Protein AF-A0A9P3B3X8-F1 (afdb_monomer_lite)

Radius of gyration: 16.69 Å; chains: 1; bounding box: 50×38×41 Å

Foldseek 3Di:
DDDDPVVVVVVVVVVVVVPPQDPLVDDVPPPPAWDFAEAEFDQFPPDDPPVQGRHPPLCVCLLQLVQVQPPHPDRRNPPNDPLSSVSSVLNVQLNVCCVVPVASDDPPQPDGGDTDDPPQQWHWYQDSVDPRRTDIDRPPPCVVVVVCCVVPPPD

pLDDT: mean 80.04, std 21.63, range [30.73, 98.12]

Sequence (155 aa):
MAFSSSERRLLLETINDMLAEDFSSSPMPGVGLPVYSYLWNVIVNGLPAPIYGATHFQDVAFVFDNIEGIGYAANPFANEPQSHLELADLMRKMWVHFIHYTSPNLETATIAWPKYKPGLHNTLVFDTDYEYLGYIAKDKYRKEAISYLQDHVFV

Structure (mmCIF, N/CA/C/O backbone):
data_AF-A0A9P3B3X8-F1
#
_entry.id   AF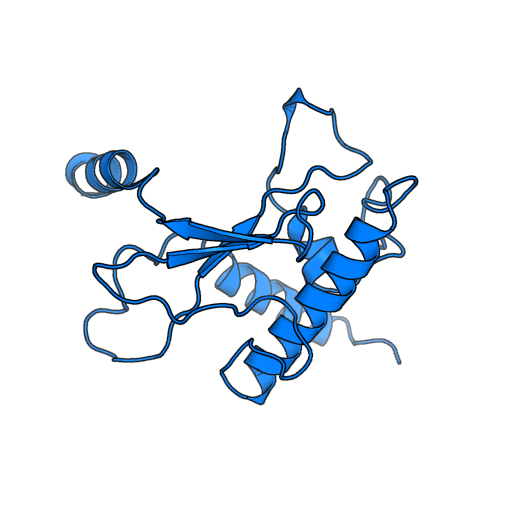-A0A9P3B3X8-F1
#
loop_
_atom_site.group_PDB
_atom_site.id
_atom_site.type_symbol
_atom_site.label_atom_id
_atom_site.label_alt_id
_atom_site.label_comp_id
_atom_site.label_asym_id
_atom_site.label_entity_id
_atom_site.label_seq_id
_atom_site.pdbx_PDB_ins_code
_atom_site.Cartn_x
_atom_site.Cartn_y
_atom_site.Cartn_z
_atom_site.occupancy
_atom_site.B_iso_or_equiv
_atom_site.auth_seq_id
_atom_site.auth_comp_id
_atom_site.auth_asym_id
_atom_site.auth_atom_id
_atom_site.pdbx_PDB_model_num
ATOM 1 N N . MET A 1 1 ? 19.135 -15.659 1.443 1.00 35.59 1 MET A N 1
ATOM 2 C CA . MET A 1 1 ? 18.597 -16.730 2.311 1.00 35.59 1 MET A CA 1
ATOM 3 C C . MET A 1 1 ? 17.243 -17.100 1.721 1.00 35.59 1 MET A C 1
ATOM 5 O O . MET A 1 1 ? 16.424 -16.205 1.587 1.00 35.59 1 MET A O 1
ATOM 9 N N . ALA A 1 2 ? 17.062 -18.317 1.204 1.00 35.41 2 ALA A N 1
ATOM 10 C CA . ALA A 1 2 ? 15.855 -18.685 0.458 1.00 35.41 2 ALA A CA 1
ATOM 11 C C . ALA A 1 2 ? 14.862 -19.397 1.382 1.00 35.41 2 ALA A C 1
ATOM 13 O O . ALA A 1 2 ? 15.221 -20.393 2.004 1.00 35.41 2 ALA A O 1
ATOM 14 N N . PHE A 1 3 ? 13.632 -18.888 1.460 1.00 35.47 3 PHE A N 1
ATOM 15 C CA . PHE A 1 3 ? 12.553 -19.514 2.223 1.00 35.47 3 PHE A CA 1
ATOM 16 C C . PHE A 1 3 ? 12.207 -20.901 1.658 1.00 35.47 3 PHE A C 1
ATOM 18 O O . PHE A 1 3 ? 12.319 -21.156 0.454 1.00 35.47 3 PHE A O 1
ATOM 25 N N . SER A 1 4 ? 11.787 -21.812 2.525 1.00 47.66 4 SER A N 1
ATOM 26 C CA . SER A 1 4 ? 11.339 -23.160 2.178 1.00 47.66 4 SER A CA 1
ATOM 27 C C . SER A 1 4 ? 9.981 -23.146 1.463 1.00 47.66 4 SER A C 1
ATOM 29 O O . SER A 1 4 ? 9.225 -22.173 1.496 1.00 47.66 4 SER A O 1
ATOM 31 N N . SER A 1 5 ? 9.637 -24.252 0.796 1.00 44.78 5 SER A N 1
ATOM 32 C CA . SER A 1 5 ? 8.349 -24.379 0.101 1.00 44.78 5 SER A CA 1
ATOM 33 C C . SER A 1 5 ? 7.145 -24.339 1.050 1.00 44.78 5 SER A C 1
ATOM 35 O O . SER A 1 5 ? 6.059 -23.955 0.623 1.00 44.78 5 SER A O 1
ATOM 37 N N . SER A 1 6 ? 7.331 -24.724 2.314 1.00 35.84 6 SER A N 1
ATOM 38 C CA . SER A 1 6 ? 6.316 -24.633 3.367 1.00 35.84 6 SER A CA 1
ATOM 39 C C . SER A 1 6 ? 6.143 -23.201 3.867 1.00 35.84 6 SER A C 1
ATOM 41 O O . SER A 1 6 ? 5.013 -22.766 4.040 1.00 35.84 6 SER A O 1
ATOM 43 N N . GLU A 1 7 ? 7.229 -22.436 4.015 1.00 37.66 7 GLU A N 1
ATOM 44 C CA . GLU A 1 7 ? 7.162 -21.021 4.419 1.00 37.66 7 GLU A CA 1
ATOM 45 C C . GLU A 1 7 ? 6.506 -20.156 3.339 1.00 37.66 7 GLU A C 1
ATOM 47 O O . GLU A 1 7 ? 5.690 -19.296 3.653 1.00 37.66 7 GLU A O 1
ATOM 52 N N . ARG A 1 8 ? 6.770 -20.441 2.055 1.00 46.69 8 ARG A N 1
ATOM 53 C CA . ARG A 1 8 ? 6.058 -19.794 0.939 1.00 46.69 8 ARG A CA 1
ATOM 54 C C . ARG A 1 8 ? 4.560 -20.101 0.938 1.00 46.69 8 ARG A C 1
ATOM 56 O O . ARG A 1 8 ? 3.770 -19.218 0.636 1.00 46.69 8 ARG A O 1
ATOM 63 N N . ARG A 1 9 ? 4.167 -21.335 1.272 1.00 34.97 9 ARG A N 1
ATOM 64 C CA . ARG A 1 9 ? 2.752 -21.730 1.348 1.00 34.97 9 ARG A CA 1
ATOM 65 C C . ARG A 1 9 ? 2.043 -21.051 2.521 1.00 34.97 9 ARG A C 1
ATOM 67 O O . ARG A 1 9 ? 0.955 -20.536 2.326 1.00 34.97 9 ARG A O 1
ATOM 74 N N . LEU A 1 10 ? 2.686 -20.990 3.688 1.00 37.41 10 LEU A N 1
ATOM 75 C CA . LEU A 1 10 ? 2.136 -20.317 4.866 1.00 37.41 10 LEU A CA 1
ATOM 76 C C . LEU A 1 10 ? 1.988 -18.807 4.643 1.00 37.41 10 LEU A C 1
ATOM 78 O O . LEU A 1 10 ? 0.983 -18.227 5.041 1.00 37.41 10 LEU A O 1
ATOM 82 N N . LEU A 1 11 ? 2.960 -18.182 3.965 1.00 40.22 11 LEU A N 1
ATOM 83 C CA . LEU A 1 11 ? 2.853 -16.792 3.521 1.00 40.22 11 LEU A CA 1
ATOM 84 C C . LEU A 1 11 ? 1.661 -16.615 2.576 1.00 40.22 11 LEU A C 1
ATOM 86 O O . LEU A 1 11 ? 0.834 -15.757 2.833 1.00 40.22 11 LEU A O 1
ATOM 90 N N . LEU A 1 12 ? 1.515 -17.456 1.547 1.00 36.97 12 LEU A N 1
ATOM 91 C CA . LEU A 1 12 ? 0.391 -17.399 0.599 1.00 36.97 12 LEU A CA 1
ATOM 92 C C . LEU A 1 12 ? -0.983 -17.615 1.249 1.00 36.97 12 LEU A C 1
ATOM 94 O O . LEU A 1 12 ? -1.930 -16.919 0.899 1.00 36.97 12 LEU A O 1
ATOM 98 N N . GLU A 1 13 ? -1.099 -18.534 2.204 1.00 33.28 13 GLU A N 1
ATOM 99 C CA . GLU A 1 13 ? -2.343 -18.770 2.950 1.00 33.28 13 GLU A CA 1
ATOM 100 C C . GLU A 1 13 ? -2.670 -17.587 3.877 1.00 33.28 13 GLU A C 1
ATOM 102 O O . GLU A 1 13 ? -3.791 -17.091 3.859 1.00 33.28 13 GLU A O 1
ATOM 107 N N . THR A 1 14 ? -1.672 -17.044 4.584 1.00 31.78 14 THR A N 1
ATOM 108 C CA . THR A 1 14 ? -1.842 -15.846 5.431 1.00 31.78 14 THR A CA 1
ATOM 109 C C . THR A 1 14 ? -2.197 -14.605 4.601 1.00 31.78 14 THR A C 1
ATOM 111 O O . THR A 1 14 ? -2.981 -13.768 5.037 1.00 31.78 14 THR A O 1
ATOM 114 N N . ILE A 1 15 ? -1.647 -14.488 3.387 1.00 40.06 15 ILE A N 1
ATOM 115 C CA . 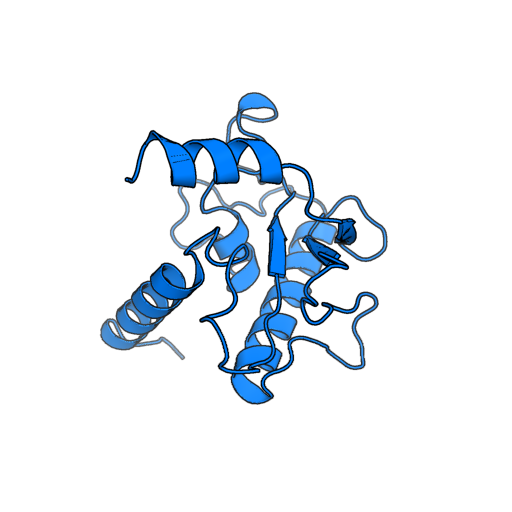ILE A 1 15 ? -1.978 -13.423 2.432 1.00 40.06 15 ILE A CA 1
ATOM 116 C C . ILE A 1 15 ? -3.419 -13.578 1.943 1.00 40.06 15 ILE A C 1
ATOM 118 O O . ILE A 1 15 ? -4.159 -12.605 1.973 1.00 40.06 15 ILE A O 1
ATOM 122 N N . ASN A 1 16 ? -3.852 -14.779 1.550 1.00 30.73 16 ASN A N 1
ATOM 123 C CA . ASN A 1 16 ? -5.231 -15.007 1.104 1.00 30.73 16 ASN A CA 1
ATOM 124 C C . ASN A 1 16 ? -6.263 -14.718 2.207 1.00 30.73 16 ASN A C 1
ATOM 126 O O . ASN A 1 16 ? -7.326 -14.183 1.906 1.00 30.73 16 ASN A O 1
ATOM 130 N N . ASP A 1 17 ? -5.930 -14.995 3.470 1.00 32.97 17 ASP A N 1
ATOM 131 C CA . ASP A 1 17 ? -6.779 -14.644 4.615 1.00 32.97 17 ASP A CA 1
ATOM 132 C C . ASP A 1 17 ? -6.769 -13.131 4.923 1.00 32.97 17 ASP A C 1
ATOM 134 O O . ASP A 1 17 ? -7.770 -12.589 5.396 1.00 32.97 17 ASP A O 1
ATOM 138 N N . MET A 1 18 ? -5.677 -12.415 4.619 1.00 35.47 18 MET A N 1
ATOM 139 C CA . MET A 1 18 ? -5.618 -10.945 4.697 1.00 35.47 18 MET A CA 1
ATOM 140 C C . MET A 1 18 ? -6.336 -10.241 3.536 1.00 35.47 18 MET A C 1
ATOM 142 O O . MET A 1 18 ? -6.790 -9.112 3.707 1.00 35.47 18 MET A O 1
ATOM 146 N N . LEU A 1 19 ? -6.446 -10.891 2.374 1.00 40.44 19 LEU A N 1
ATOM 147 C CA . LEU A 1 19 ? -7.068 -10.371 1.150 1.00 40.44 19 LEU A CA 1
ATOM 148 C C . LEU A 1 19 ? -8.593 -10.577 1.099 1.00 40.44 19 LEU A C 1
ATOM 150 O O . LEU A 1 19 ? -9.208 -10.411 0.047 1.00 40.44 19 LEU A O 1
ATOM 154 N N . ALA A 1 20 ? -9.241 -10.920 2.215 1.00 35.12 20 ALA A N 1
ATOM 155 C CA . ALA A 1 20 ? -10.693 -10.831 2.308 1.00 35.12 20 ALA A CA 1
ATOM 156 C C . ALA A 1 20 ? -11.120 -9.347 2.291 1.00 35.12 20 ALA A C 1
ATOM 158 O O . ALA A 1 20 ? -11.241 -8.697 3.329 1.00 35.12 20 ALA A O 1
ATOM 159 N N . GLU A 1 21 ? -11.323 -8.826 1.078 1.00 49.59 21 GLU A N 1
ATOM 160 C CA . GLU A 1 21 ? -11.458 -7.404 0.725 1.00 49.59 21 GLU A CA 1
ATOM 161 C C . GLU A 1 21 ? -12.645 -6.651 1.363 1.00 49.59 21 GLU A C 1
ATOM 163 O O . GLU A 1 21 ? -12.701 -5.430 1.236 1.00 49.59 21 GLU A O 1
ATOM 168 N N . ASP A 1 22 ? -13.578 -7.291 2.086 1.00 46.41 22 ASP A N 1
ATOM 169 C CA . ASP A 1 22 ? -14.653 -6.525 2.741 1.00 46.41 22 ASP A CA 1
ATOM 170 C C . ASP A 1 22 ? -15.310 -7.168 3.975 1.00 46.41 22 ASP A C 1
ATOM 172 O O . ASP A 1 22 ? -16.530 -7.297 4.077 1.00 46.41 22 ASP A O 1
ATOM 176 N N . PHE A 1 23 ? -14.516 -7.485 5.000 1.00 43.12 23 PHE A N 1
ATOM 177 C CA . PHE A 1 23 ? -15.059 -7.578 6.368 1.00 43.12 23 PHE A CA 1
ATOM 178 C C . PHE A 1 23 ? -15.172 -6.200 7.054 1.00 43.12 23 PHE A C 1
ATOM 180 O O . PHE A 1 23 ? -15.457 -6.113 8.245 1.00 43.12 23 PHE A O 1
ATOM 187 N N . SER A 1 24 ? -14.975 -5.090 6.331 1.00 42.09 24 SER A N 1
ATOM 188 C CA . SER A 1 24 ? -14.895 -3.743 6.921 1.00 42.09 24 SER A CA 1
ATOM 189 C C . SER A 1 24 ? -16.238 -3.181 7.418 1.00 42.09 24 SER A C 1
ATOM 191 O O . SER A 1 24 ? -16.264 -2.253 8.240 1.00 42.09 24 SER A O 1
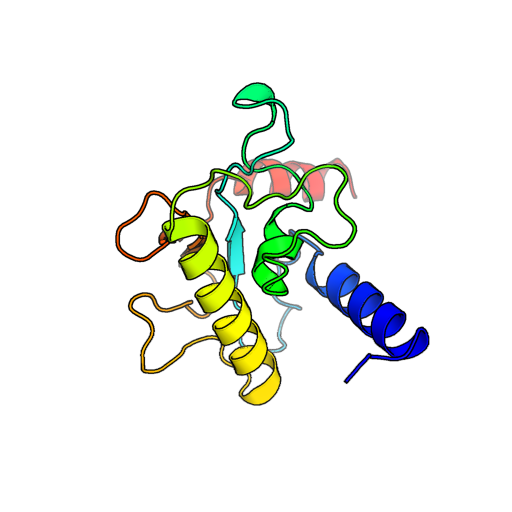ATOM 193 N N . SER A 1 25 ? -17.364 -3.743 6.959 1.00 42.12 25 SER A N 1
ATOM 194 C CA . SER A 1 25 ? -18.702 -3.270 7.339 1.00 42.12 25 SER A CA 1
ATOM 195 C C . SER A 1 25 ? -19.210 -3.853 8.657 1.00 42.12 25 SER A C 1
ATOM 197 O O . SER A 1 25 ? -20.191 -3.352 9.204 1.00 42.12 25 SER A O 1
ATOM 199 N N . SER A 1 26 ? -18.528 -4.855 9.210 1.00 41.00 26 SER A N 1
ATOM 200 C CA . SER A 1 26 ? -18.725 -5.260 10.591 1.00 41.00 26 SER A CA 1
ATOM 201 C C . SER A 1 26 ? -17.346 -5.410 11.221 1.00 41.00 26 SER A C 1
ATOM 203 O O . SER A 1 26 ? -16.631 -6.333 10.838 1.00 41.00 26 SER A O 1
ATOM 205 N N . PRO A 1 27 ? -16.949 -4.609 12.238 1.00 42.38 27 PRO A N 1
ATOM 206 C CA . PRO A 1 27 ? -15.953 -5.149 13.162 1.00 42.38 27 PRO A CA 1
ATOM 207 C C . PRO A 1 27 ? -16.455 -6.544 13.541 1.00 42.38 27 PRO A C 1
ATOM 209 O O . PRO A 1 27 ? -17.674 -6.712 13.640 1.00 42.38 27 PRO A O 1
ATOM 212 N N . MET A 1 28 ? -15.583 -7.535 13.737 1.00 42.34 28 MET A N 1
ATOM 213 C CA . MET A 1 28 ? -15.978 -8.716 14.515 1.00 42.34 28 MET A CA 1
ATOM 214 C C . MET A 1 28 ? -16.774 -8.176 15.713 1.00 42.34 28 MET A C 1
ATOM 216 O O . MET A 1 28 ? -16.173 -7.430 16.502 1.00 42.34 28 MET A O 1
ATOM 220 N N . PRO A 1 29 ? -18.115 -8.344 15.758 1.00 35.59 29 PRO A N 1
ATOM 221 C CA . PRO A 1 29 ? -18.942 -7.426 16.522 1.00 35.59 29 PRO A CA 1
ATOM 222 C C . PRO A 1 29 ? -18.534 -7.537 17.986 1.00 35.59 29 PRO A C 1
ATOM 224 O O . PRO A 1 29 ? -18.711 -8.581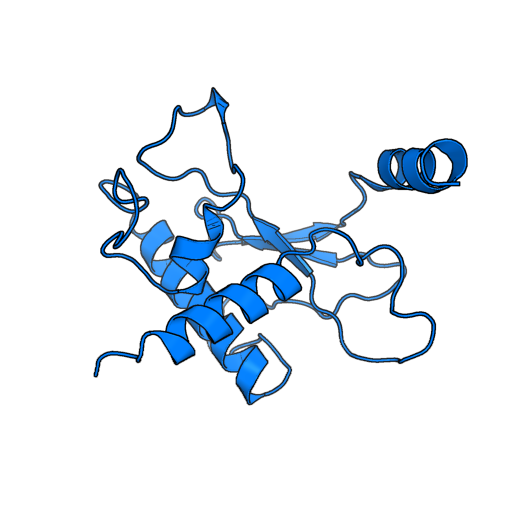 18.603 1.00 35.59 29 PRO A O 1
ATOM 227 N N . GLY A 1 30 ? -17.920 -6.481 18.526 1.00 47.03 30 GLY A N 1
ATOM 228 C CA . GLY A 1 30 ? -17.603 -6.389 19.951 1.00 47.03 30 GLY A CA 1
ATOM 229 C C . GLY A 1 30 ? -16.184 -6.742 20.418 1.00 47.03 30 GLY A C 1
ATOM 230 O O . GLY A 1 30 ? -15.984 -6.738 21.627 1.00 47.03 30 GLY A O 1
ATOM 231 N N . VAL A 1 31 ? -15.186 -6.990 19.554 1.00 57.41 31 VAL A N 1
ATOM 232 C CA . VAL A 1 31 ? -13.838 -7.393 20.049 1.00 57.41 31 VAL A CA 1
ATOM 233 C C . VAL A 1 31 ? -12.882 -6.210 20.322 1.00 57.41 31 VAL A C 1
ATOM 235 O O . VAL A 1 31 ? -11.866 -6.374 20.988 1.00 57.41 31 VAL A O 1
ATOM 238 N N . GLY A 1 32 ? -13.193 -4.985 19.875 1.00 66.19 32 GLY A N 1
ATOM 239 C CA . GLY A 1 32 ? -12.411 -3.780 20.223 1.00 66.19 32 GLY A CA 1
ATOM 240 C C . GLY A 1 32 ? -10.961 -3.752 19.705 1.00 66.19 32 GLY A C 1
ATOM 241 O O . GLY A 1 32 ? -10.167 -2.923 20.152 1.00 66.19 32 GLY A O 1
ATOM 242 N N . LEU A 1 33 ? -10.608 -4.641 18.771 1.00 79.06 33 LEU A N 1
ATOM 243 C CA . LEU A 1 33 ? -9.273 -4.711 18.180 1.00 79.06 33 LEU A CA 1
ATOM 244 C C . LEU A 1 33 ? -9.040 -3.567 17.181 1.00 79.06 33 LEU A C 1
ATOM 246 O O . LEU A 1 33 ? -9.970 -3.167 16.475 1.00 79.06 33 LEU A O 1
ATOM 250 N N . PRO A 1 34 ? -7.809 -3.030 17.100 1.00 83.31 34 PRO A N 1
ATOM 251 C CA . PRO A 1 34 ? -7.468 -2.038 16.092 1.00 83.31 34 PRO A CA 1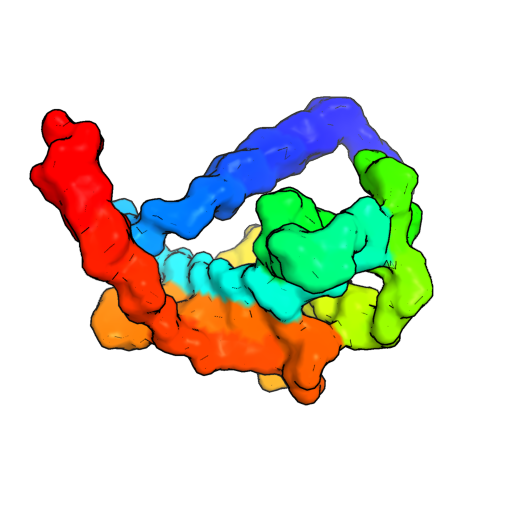
ATOM 252 C C . PRO A 1 34 ? -7.512 -2.669 14.696 1.00 83.31 34 PRO A C 1
ATOM 254 O O . PRO A 1 34 ? -6.844 -3.665 14.438 1.00 83.31 34 PRO A O 1
ATOM 257 N N . VAL A 1 35 ? -8.277 -2.056 13.796 1.00 85.94 35 VAL A N 1
ATOM 258 C CA . VAL A 1 35 ? -8.363 -2.433 12.380 1.00 85.94 35 VAL A CA 1
ATOM 259 C C . VAL A 1 35 ? -7.737 -1.323 11.545 1.00 85.94 35 VAL A C 1
ATOM 261 O O . VAL A 1 35 ? -7.880 -0.147 11.880 1.00 85.94 35 VAL A O 1
ATOM 264 N N . TYR A 1 36 ? -7.062 -1.688 10.463 1.00 90.12 36 TYR A N 1
ATOM 265 C CA . TYR A 1 36 ? -6.490 -0.778 9.477 1.00 90.12 36 TYR A CA 1
ATOM 266 C C . TYR A 1 36 ? -7.021 -1.190 8.103 1.00 90.12 36 TYR A C 1
ATOM 268 O O . TYR A 1 36 ? -7.078 -2.379 7.809 1.00 90.12 36 TYR A O 1
ATOM 276 N N . SER A 1 37 ? -7.456 -0.224 7.295 1.00 88.81 37 SER A N 1
ATOM 277 C CA . SER A 1 37 ? -8.007 -0.464 5.952 1.00 88.81 37 SER A CA 1
ATOM 278 C C . SER A 1 37 ? -7.210 0.328 4.927 1.00 88.81 37 SER A C 1
ATOM 280 O O . SER A 1 37 ? -6.807 1.460 5.229 1.00 88.81 37 SER A O 1
ATOM 282 N N . TYR A 1 38 ? -6.965 -0.265 3.760 1.00 93.00 38 TYR A N 1
ATOM 283 C CA . TYR A 1 38 ? -6.367 0.424 2.626 1.00 93.00 38 TYR A CA 1
ATOM 284 C C . TYR A 1 38 ? -7.150 0.172 1.339 1.00 93.00 38 TYR A C 1
ATOM 286 O O . TYR A 1 38 ? -7.909 -0.788 1.237 1.00 93.00 38 TYR A O 1
ATOM 294 N N . LEU A 1 39 ? -6.946 1.048 0.359 1.00 92.44 39 LEU A N 1
ATOM 295 C CA . LEU A 1 39 ? -7.336 0.848 -1.028 1.00 92.44 39 LEU A CA 1
ATOM 296 C C . LEU A 1 39 ? -6.105 0.937 -1.916 1.00 92.44 39 LEU A C 1
ATOM 298 O O . LEU A 1 39 ? -5.204 1.742 -1.681 1.00 92.44 39 LEU A O 1
ATOM 302 N N . TRP A 1 40 ? -6.098 0.110 -2.948 1.00 94.12 40 TRP A N 1
ATOM 303 C CA . TRP A 1 40 ? -5.078 0.096 -3.979 1.00 94.12 40 TRP A CA 1
ATOM 304 C C . TRP A 1 40 ? -5.558 0.894 -5.190 1.00 94.12 40 TRP A C 1
ATOM 306 O O . TRP A 1 40 ? -6.617 0.594 -5.740 1.00 94.12 40 TRP A O 1
ATOM 316 N N . ASN A 1 41 ? -4.795 1.907 -5.603 1.00 95.12 41 ASN A N 1
ATOM 317 C CA . ASN A 1 41 ? -5.094 2.711 -6.785 1.00 95.12 41 ASN A CA 1
ATOM 318 C C . ASN A 1 41 ? -3.841 2.935 -7.637 1.00 95.12 41 ASN A C 1
ATOM 320 O O . ASN A 1 41 ? -3.402 4.062 -7.835 1.00 95.12 41 ASN A O 1
ATOM 324 N N . VAL A 1 42 ? -3.241 1.852 -8.127 1.00 96.00 42 VAL A N 1
ATOM 325 C CA . VAL A 1 42 ? -2.050 1.929 -8.980 1.00 96.00 42 VAL A CA 1
ATOM 326 C C . VAL A 1 42 ? -2.217 1.004 -10.175 1.00 96.00 42 VAL A C 1
ATOM 328 O O . VAL A 1 42 ? -2.628 -0.153 -10.047 1.00 96.00 42 VAL A O 1
ATOM 331 N N . ILE A 1 43 ? -1.888 1.535 -11.350 1.00 95.44 43 ILE A N 1
ATOM 332 C CA . ILE A 1 43 ? -1.785 0.776 -12.594 1.00 95.44 43 ILE A CA 1
ATOM 333 C C . ILE A 1 43 ? -0.325 0.354 -12.754 1.00 95.44 43 ILE A C 1
ATOM 335 O O . ILE A 1 43 ? 0.587 1.152 -12.540 1.00 95.44 43 ILE A O 1
ATOM 339 N N . VAL A 1 44 ? -0.119 -0.911 -13.108 1.00 95.25 44 VAL A N 1
ATOM 340 C CA . VAL A 1 44 ? 1.208 -1.520 -13.240 1.00 95.25 44 VAL A CA 1
ATOM 341 C C . VAL A 1 44 ? 1.477 -1.935 -14.681 1.00 95.25 44 VAL A C 1
ATOM 343 O O . VAL A 1 44 ? 0.548 -2.199 -15.455 1.00 95.25 44 VAL A O 1
ATOM 346 N N . ASN A 1 45 ? 2.754 -2.071 -15.021 1.00 95.94 45 ASN A N 1
ATOM 347 C CA . ASN A 1 45 ? 3.177 -2.579 -16.313 1.00 95.94 45 ASN A CA 1
ATOM 348 C C . ASN A 1 45 ? 2.724 -4.037 -16.528 1.00 95.94 45 ASN A C 1
ATOM 350 O O . ASN A 1 45 ? 2.548 -4.819 -15.594 1.00 95.94 45 ASN A O 1
ATOM 354 N N . GLY A 1 46 ? 2.586 -4.433 -17.796 1.00 92.62 46 GLY A N 1
ATOM 355 C CA . GLY A 1 46 ? 2.308 -5.821 -18.173 1.00 92.62 46 GLY A CA 1
ATOM 356 C C . GLY A 1 46 ? 0.828 -6.181 -18.289 1.00 92.62 46 GLY A C 1
ATOM 357 O O . GLY A 1 46 ? 0.511 -7.324 -18.618 1.00 92.62 46 GLY A O 1
ATOM 358 N N . LEU A 1 47 ? -0.074 -5.217 -18.081 1.00 91.06 47 LEU A N 1
ATOM 359 C CA . LEU A 1 47 ? -1.518 -5.381 -18.238 1.00 91.06 47 LEU A CA 1
ATOM 360 C C . LEU A 1 47 ? -2.105 -4.351 -19.219 1.00 91.06 47 LEU A C 1
ATOM 362 O O . LEU A 1 47 ? -1.553 -3.261 -19.371 1.00 91.06 47 LEU A O 1
ATOM 366 N N . PRO A 1 48 ? -3.234 -4.659 -19.889 1.00 88.38 48 PRO A N 1
ATOM 367 C CA . PRO A 1 48 ? -3.953 -3.695 -20.719 1.00 88.38 48 PRO A CA 1
ATOM 368 C C . PRO A 1 48 ? -4.400 -2.442 -19.942 1.00 88.38 48 PRO A C 1
ATOM 370 O O . PRO A 1 48 ? -5.447 -2.423 -19.291 1.00 88.38 48 PRO A O 1
ATOM 373 N N . ALA A 1 49 ? -3.626 -1.365 -20.058 1.00 80.06 49 ALA A N 1
ATOM 374 C CA . ALA A 1 49 ? -3.977 -0.039 -19.560 1.00 80.06 49 ALA A CA 1
ATOM 375 C C . ALA A 1 49 ? -4.658 0.806 -20.662 1.00 80.06 49 ALA A C 1
ATOM 377 O O . ALA A 1 49 ? -4.293 0.689 -21.834 1.00 80.06 49 ALA A O 1
ATOM 378 N N . PRO A 1 50 ? -5.648 1.661 -20.331 1.00 80.25 50 PRO A N 1
ATOM 379 C CA . PRO A 1 50 ? -6.244 1.875 -19.007 1.00 80.25 50 PRO A CA 1
ATOM 380 C C . PRO A 1 50 ? -7.411 0.917 -18.689 1.00 80.25 50 PRO A C 1
ATOM 382 O O . PRO A 1 50 ? -8.078 1.094 -17.677 1.00 80.25 50 PRO A O 1
ATOM 385 N N . ILE A 1 51 ? -7.689 -0.075 -19.546 1.00 88.88 51 ILE A N 1
ATOM 386 C CA . ILE A 1 51 ? -8.921 -0.886 -19.499 1.00 88.88 51 ILE A CA 1
ATOM 387 C C . ILE A 1 51 ? -9.094 -1.613 -18.159 1.00 88.88 51 ILE A C 1
ATOM 389 O O . ILE A 1 51 ? -10.213 -1.695 -17.660 1.00 88.88 51 ILE A O 1
ATOM 393 N N . TYR A 1 52 ? -8.015 -2.142 -17.580 1.00 88.12 52 TYR A N 1
ATOM 394 C CA . TYR A 1 52 ? -8.092 -2.908 -16.331 1.00 88.12 52 TYR A CA 1
ATOM 395 C C . TYR A 1 52 ? -7.947 -2.068 -15.060 1.00 88.12 52 TYR A C 1
ATOM 397 O O . TYR A 1 52 ? -8.354 -2.528 -13.997 1.00 88.12 52 TYR A O 1
ATOM 405 N N . GLY A 1 53 ? -7.411 -0.848 -15.153 1.00 91.94 53 GLY A N 1
ATOM 406 C CA . GLY A 1 53 ? -7.142 -0.014 -13.980 1.00 91.94 53 GLY A CA 1
ATOM 407 C C . GLY A 1 53 ? -6.302 -0.729 -12.909 1.00 91.94 53 GLY A C 1
ATOM 408 O O . GLY A 1 53 ? -5.464 -1.581 -13.220 1.00 91.94 53 GLY A O 1
ATOM 409 N N . ALA A 1 54 ? -6.543 -0.379 -11.643 1.00 92.75 54 ALA A N 1
ATOM 410 C CA . ALA A 1 54 ? -5.967 -1.035 -10.470 1.00 92.75 54 ALA A CA 1
ATOM 411 C C . ALA A 1 54 ? -6.652 -2.393 -10.230 1.00 92.75 54 ALA A C 1
ATOM 413 O O . ALA A 1 54 ? -7.572 -2.521 -9.424 1.00 92.75 54 ALA A O 1
ATOM 414 N N . THR A 1 55 ? -6.253 -3.398 -11.007 1.00 90.44 55 THR A N 1
ATOM 415 C CA . THR A 1 55 ? -6.910 -4.710 -10.998 1.00 90.44 55 THR A CA 1
ATOM 416 C C . THR A 1 55 ? -6.425 -5.612 -9.861 1.00 90.44 55 THR A C 1
ATOM 418 O O . THR A 1 55 ? -5.385 -5.383 -9.241 1.00 90.44 55 THR A O 1
ATOM 421 N N . HIS A 1 56 ? -7.184 -6.680 -9.626 1.00 91.31 56 HIS A N 1
ATOM 422 C CA . HIS A 1 56 ? -6.923 -7.695 -8.615 1.00 91.31 56 HIS A CA 1
ATOM 423 C C . HIS A 1 56 ? -5.483 -8.243 -8.682 1.00 91.31 56 HIS A C 1
ATOM 425 O O . HIS A 1 56 ? -4.909 -8.396 -9.769 1.00 91.31 56 HIS A O 1
ATOM 431 N N . PHE A 1 57 ? -4.935 -8.572 -7.505 1.00 91.88 57 PHE A N 1
ATOM 432 C CA . PHE A 1 57 ? -3.619 -9.184 -7.266 1.00 91.88 57 PHE A CA 1
ATOM 433 C C . PHE A 1 57 ? -2.388 -8.281 -7.478 1.00 91.88 57 PHE A C 1
ATOM 435 O O . PHE A 1 57 ? -1.290 -8.644 -7.059 1.00 91.88 57 PHE A O 1
ATOM 442 N N . GLN A 1 58 ? -2.520 -7.111 -8.108 1.00 94.81 58 GLN A N 1
ATOM 443 C CA . GLN A 1 58 ? -1.335 -6.326 -8.487 1.00 94.81 58 GLN A CA 1
ATOM 444 C C . GLN A 1 58 ? -0.619 -5.663 -7.302 1.00 94.81 58 GLN A C 1
ATOM 446 O O . GLN A 1 58 ? 0.589 -5.436 -7.368 1.00 94.81 58 GLN A O 1
ATOM 451 N N . ASP A 1 59 ? -1.323 -5.408 -6.200 1.00 95.88 59 ASP A N 1
ATOM 452 C CA . ASP A 1 59 ? -0.759 -4.846 -4.970 1.00 95.88 59 ASP A CA 1
ATOM 453 C C . ASP A 1 59 ? 0.217 -5.807 -4.270 1.00 95.88 59 ASP A C 1
ATOM 455 O O . ASP A 1 59 ? 1.160 -5.371 -3.607 1.00 95.88 59 ASP A O 1
ATOM 459 N N . VAL A 1 60 ? 0.066 -7.120 -4.475 1.00 95.75 60 VAL A N 1
ATOM 460 C CA . VAL A 1 60 ? 0.937 -8.152 -3.891 1.00 95.75 60 VAL A CA 1
ATOM 461 C C . VAL A 1 60 ? 2.403 -7.924 -4.267 1.00 95.75 60 VAL A C 1
ATOM 463 O O . VAL A 1 60 ? 3.289 -8.104 -3.433 1.00 95.75 60 VAL A O 1
ATOM 466 N N . ALA A 1 61 ? 2.697 -7.474 -5.490 1.00 96.88 61 ALA A N 1
ATOM 467 C CA . ALA A 1 61 ? 4.071 -7.175 -5.900 1.00 96.88 61 ALA A CA 1
ATOM 468 C C . ALA A 1 61 ? 4.727 -6.101 -5.006 1.00 96.88 61 ALA A C 1
ATOM 470 O O . ALA A 1 61 ? 5.921 -6.188 -4.714 1.00 96.88 61 ALA A O 1
ATOM 471 N N . PHE A 1 62 ? 3.934 -5.139 -4.528 1.00 98.12 62 PHE A N 1
ATOM 472 C CA . PHE A 1 62 ? 4.362 -4.017 -3.694 1.00 98.12 62 PHE A CA 1
ATOM 473 C C . PHE A 1 62 ? 4.448 -4.409 -2.220 1.00 98.12 62 PHE A C 1
ATOM 475 O O . PHE A 1 62 ? 5.434 -4.087 -1.564 1.00 98.12 62 PHE A O 1
ATOM 482 N N . VAL A 1 63 ? 3.474 -5.174 -1.709 1.00 97.25 63 VAL A N 1
ATOM 483 C CA . VAL A 1 63 ? 3.502 -5.715 -0.334 1.00 97.25 63 VAL A CA 1
ATOM 484 C C . VAL A 1 63 ? 4.797 -6.489 -0.064 1.00 97.25 63 VAL A C 1
ATOM 486 O O . VAL A 1 63 ? 5.369 -6.393 1.023 1.00 97.25 63 VAL A O 1
ATOM 489 N N . PHE A 1 64 ? 5.278 -7.232 -1.064 1.00 96.12 64 PHE A N 1
ATOM 490 C CA . PHE A 1 64 ? 6.478 -8.065 -0.961 1.00 96.12 64 PHE A CA 1
ATOM 491 C C . PHE A 1 64 ? 7.781 -7.376 -1.369 1.00 96.12 64 PHE A C 1
ATOM 493 O O . PHE A 1 64 ? 8.832 -8.004 -1.247 1.00 96.12 64 PHE A O 1
ATOM 500 N N . ASP A 1 65 ? 7.738 -6.127 -1.844 1.00 97.44 65 ASP A N 1
ATOM 501 C CA . ASP A 1 65 ? 8.884 -5.469 -2.490 1.00 97.44 65 ASP A CA 1
ATOM 502 C C . ASP A 1 65 ? 9.525 -6.356 -3.580 1.00 97.44 65 ASP A C 1
ATOM 504 O O . ASP A 1 65 ? 10.743 -6.485 -3.695 1.00 97.44 65 ASP A O 1
ATOM 508 N N . ASN A 1 66 ? 8.689 -7.034 -4.375 1.00 97.19 66 ASN A N 1
ATOM 509 C CA . ASN A 1 66 ? 9.122 -7.926 -5.451 1.00 97.19 66 ASN A CA 1
ATOM 510 C C . ASN A 1 66 ? 9.429 -7.122 -6.723 1.00 97.19 66 ASN A C 1
ATOM 512 O O . ASN A 1 66 ? 8.842 -7.350 -7.782 1.00 97.19 66 ASN A O 1
ATOM 516 N N . ILE A 1 67 ? 10.355 -6.168 -6.608 1.00 97.56 67 ILE A N 1
ATOM 517 C CA . ILE A 1 67 ? 10.729 -5.236 -7.684 1.00 97.56 67 ILE A CA 1
ATOM 518 C C . ILE A 1 67 ? 11.337 -5.942 -8.907 1.00 97.56 67 ILE A C 1
ATOM 520 O O . ILE A 1 67 ? 11.301 -5.434 -10.028 1.00 97.56 67 ILE A O 1
ATOM 524 N N . GLU A 1 68 ? 11.862 -7.154 -8.713 1.00 97.25 68 GLU A N 1
ATOM 525 C CA . GLU A 1 68 ? 12.368 -8.010 -9.790 1.00 97.25 68 GLU A CA 1
ATOM 526 C C . GLU A 1 68 ? 11.240 -8.703 -10.580 1.00 97.25 68 GLU A C 1
ATOM 528 O O . GLU A 1 68 ? 11.493 -9.282 -11.636 1.00 97.25 68 GLU A O 1
ATOM 533 N N . GLY A 1 69 ? 9.990 -8.638 -10.104 1.00 95.62 69 GLY A N 1
ATOM 534 C CA . GLY A 1 69 ? 8.825 -9.215 -10.775 1.00 95.62 69 GLY A CA 1
ATOM 535 C C . GLY A 1 69 ? 8.833 -10.745 -10.808 1.00 95.62 69 GLY A C 1
ATOM 536 O O . GLY A 1 69 ? 8.260 -11.350 -11.716 1.00 95.62 69 GLY A O 1
ATOM 537 N N . ILE A 1 70 ? 9.484 -11.401 -9.840 1.00 96.12 70 ILE A N 1
ATOM 538 C CA . ILE A 1 70 ? 9.610 -12.863 -9.815 1.00 96.12 70 ILE A CA 1
ATOM 539 C C . ILE A 1 70 ? 8.217 -13.491 -9.717 1.00 96.12 70 ILE A C 1
ATOM 541 O O . ILE A 1 70 ? 7.467 -13.211 -8.784 1.00 96.12 70 ILE A O 1
ATOM 545 N N . GLY A 1 71 ? 7.889 -14.373 -10.663 1.00 93.06 71 GLY A N 1
ATOM 546 C CA . GLY A 1 71 ? 6.596 -15.063 -10.715 1.00 93.06 71 GLY A CA 1
ATOM 547 C C . GLY A 1 71 ? 5.500 -14.325 -11.491 1.00 93.06 71 GLY A C 1
ATOM 548 O O . GLY A 1 71 ? 4.399 -14.858 -11.597 1.00 93.06 71 GLY A O 1
ATOM 549 N N . TYR A 1 72 ? 5.791 -13.156 -12.070 1.00 93.75 72 TYR A N 1
ATOM 550 C CA . TYR A 1 72 ? 4.871 -12.429 -12.948 1.00 93.75 72 TYR A CA 1
ATOM 551 C C . TYR A 1 72 ? 5.190 -12.699 -14.424 1.00 93.75 72 TYR A C 1
ATOM 553 O O . TYR A 1 72 ? 6.345 -12.898 -14.798 1.00 93.75 72 TYR A O 1
ATOM 561 N N . ALA A 1 73 ? 4.163 -12.696 -15.281 1.00 94.38 73 ALA A N 1
ATOM 562 C CA . ALA A 1 73 ? 4.341 -12.882 -16.727 1.00 94.38 73 ALA A CA 1
ATOM 563 C C . ALA A 1 73 ? 5.116 -11.718 -17.374 1.00 94.38 73 ALA A C 1
ATOM 565 O O . ALA A 1 73 ? 5.918 -11.923 -18.282 1.00 94.38 73 ALA A O 1
ATOM 566 N N . ALA A 1 74 ? 4.888 -10.505 -16.874 1.00 95.75 74 ALA A N 1
ATOM 567 C CA . ALA A 1 74 ? 5.661 -9.307 -17.159 1.00 95.75 74 ALA A CA 1
ATOM 568 C C . ALA A 1 74 ? 5.960 -8.619 -15.824 1.00 95.75 74 ALA A C 1
ATOM 570 O O . ALA A 1 74 ? 5.115 -8.637 -14.933 1.00 95.75 74 ALA A O 1
ATOM 571 N N . ASN A 1 75 ? 7.154 -8.038 -15.673 1.00 97.31 75 ASN A N 1
ATOM 572 C CA . ASN A 1 75 ? 7.520 -7.365 -14.429 1.00 97.31 75 ASN A CA 1
ATOM 573 C C . ASN A 1 75 ? 6.607 -6.130 -14.218 1.00 97.31 75 ASN A C 1
ATOM 575 O O . ASN A 1 75 ? 6.659 -5.225 -15.062 1.00 97.31 75 ASN A O 1
ATOM 579 N N . PRO A 1 76 ? 5.828 -6.062 -13.115 1.00 96.75 76 PRO A N 1
ATOM 580 C CA . PRO A 1 76 ? 4.934 -4.938 -12.813 1.00 96.75 76 PRO A CA 1
ATOM 581 C C . PRO A 1 76 ? 5.638 -3.580 -12.694 1.00 96.75 76 PRO A C 1
ATOM 583 O O . PRO A 1 76 ? 5.005 -2.549 -12.883 1.00 96.75 76 PRO A O 1
ATOM 586 N N . PHE A 1 77 ? 6.942 -3.579 -12.405 1.00 97.94 77 PHE A N 1
ATOM 587 C CA . PHE A 1 77 ? 7.765 -2.384 -12.196 1.00 97.94 77 PHE A CA 1
ATOM 588 C C . PHE A 1 77 ? 8.581 -1.977 -13.431 1.00 97.94 77 PHE A C 1
ATOM 590 O O . PHE A 1 77 ? 9.298 -0.976 -13.406 1.00 97.94 77 PHE A O 1
ATOM 597 N N . ALA A 1 78 ? 8.548 -2.760 -14.514 1.00 97.56 78 ALA A N 1
ATOM 598 C CA . ALA A 1 78 ? 9.376 -2.465 -15.679 1.00 97.56 78 ALA A CA 1
ATOM 599 C C . ALA A 1 78 ? 8.901 -1.195 -16.399 1.00 97.56 78 ALA A C 1
ATOM 601 O O . ALA A 1 78 ? 7.758 -1.116 -16.836 1.00 97.56 78 ALA A O 1
ATOM 602 N N . ASN A 1 79 ? 9.831 -0.253 -16.594 1.00 95.69 79 ASN A N 1
ATOM 603 C CA . ASN A 1 79 ? 9.600 1.069 -17.191 1.00 95.69 79 ASN A CA 1
ATOM 604 C C . ASN A 1 79 ? 8.609 1.959 -16.423 1.00 95.69 79 ASN A C 1
ATOM 606 O O . ASN A 1 79 ? 8.152 2.957 -16.978 1.00 95.69 79 ASN A O 1
ATOM 610 N N . GLU A 1 80 ? 8.302 1.624 -15.171 1.00 96.25 80 GLU A N 1
ATOM 611 C CA . GLU A 1 80 ? 7.484 2.476 -14.314 1.00 96.25 80 GLU A CA 1
ATOM 612 C C . GLU A 1 80 ? 8.320 3.604 -13.683 1.00 96.25 80 GLU A C 1
ATOM 614 O O . GLU A 1 80 ? 9.546 3.480 -13.551 1.00 96.25 80 GLU A O 1
ATOM 619 N N . PRO A 1 81 ? 7.686 4.721 -13.286 1.00 96.62 81 PRO A N 1
ATOM 620 C CA . PRO A 1 81 ? 8.340 5.773 -12.524 1.00 96.62 81 PRO A CA 1
ATOM 621 C C . PRO A 1 81 ? 8.949 5.275 -11.205 1.00 96.62 81 PRO A C 1
ATOM 623 O O . PRO A 1 81 ? 8.531 4.276 -10.619 1.00 96.62 81 PRO A O 1
ATOM 626 N N . GLN A 1 82 ? 9.909 6.043 -10.679 1.00 97.19 82 GLN A N 1
ATOM 627 C CA . GLN A 1 82 ? 10.558 5.754 -9.394 1.00 97.19 82 GLN A CA 1
ATOM 628 C C . GLN A 1 82 ? 9.553 5.643 -8.230 1.00 97.19 82 GLN A C 1
ATOM 630 O O . GLN A 1 82 ? 9.800 4.882 -7.293 1.00 97.19 82 GLN A O 1
ATOM 635 N N . SER A 1 83 ? 8.411 6.335 -8.310 1.00 97.56 83 SER A N 1
ATOM 636 C CA . SER A 1 83 ? 7.357 6.294 -7.292 1.00 97.56 83 SER A CA 1
ATOM 637 C C . SER A 1 83 ? 6.773 4.894 -7.080 1.00 97.56 83 SER A C 1
ATOM 639 O O . SER A 1 83 ? 6.384 4.578 -5.959 1.00 97.56 83 SER A O 1
ATOM 641 N N . HIS A 1 84 ? 6.779 4.004 -8.082 1.00 97.81 84 HIS A N 1
ATOM 642 C CA . HIS A 1 84 ? 6.358 2.608 -7.897 1.00 97.81 84 HIS A CA 1
ATOM 643 C C . HIS A 1 84 ? 7.311 1.842 -6.976 1.00 97.81 84 HIS A C 1
ATOM 645 O O . HIS A 1 84 ? 6.868 1.109 -6.093 1.00 97.81 84 HIS A O 1
ATOM 651 N N . LEU A 1 85 ? 8.622 2.035 -7.148 1.00 98.06 85 LEU A N 1
ATOM 652 C CA . LEU A 1 85 ? 9.639 1.406 -6.298 1.00 98.06 85 LEU A CA 1
ATOM 653 C C . LEU A 1 85 ? 9.599 1.975 -4.875 1.00 98.06 85 LEU A C 1
ATOM 655 O O . LEU A 1 85 ? 9.714 1.235 -3.902 1.00 98.06 85 LEU A O 1
ATOM 659 N N . GLU A 1 86 ? 9.401 3.287 -4.746 1.00 97.38 86 GLU A N 1
ATOM 660 C CA . GLU A 1 86 ? 9.251 3.946 -3.445 1.00 97.38 86 GLU A CA 1
ATOM 661 C C . GLU A 1 86 ? 7.980 3.484 -2.723 1.00 97.38 86 GLU A C 1
ATOM 663 O O . GLU A 1 86 ? 8.007 3.244 -1.514 1.00 97.38 86 GLU A O 1
ATOM 668 N N . LEU A 1 87 ? 6.879 3.294 -3.456 1.00 97.75 87 LEU A N 1
ATOM 669 C CA . LEU A 1 87 ? 5.639 2.774 -2.892 1.00 97.75 87 LEU A CA 1
ATOM 670 C C . LEU A 1 87 ? 5.790 1.316 -2.444 1.00 97.75 87 LEU A C 1
ATOM 672 O O . LEU A 1 87 ? 5.300 0.968 -1.371 1.00 97.75 87 LEU A O 1
ATOM 676 N N . ALA A 1 88 ? 6.491 0.472 -3.206 1.00 98.12 88 ALA A N 1
ATOM 677 C CA . ALA A 1 88 ? 6.768 -0.908 -2.801 1.00 98.12 88 ALA A CA 1
ATOM 678 C C . ALA A 1 88 ? 7.594 -0.963 -1.504 1.00 98.12 88 ALA A C 1
ATOM 680 O O . ALA A 1 88 ? 7.240 -1.676 -0.560 1.00 98.12 88 ALA A O 1
ATOM 681 N N . ASP A 1 89 ? 8.634 -0.130 -1.402 1.00 97.62 89 ASP A N 1
ATOM 682 C CA . ASP A 1 89 ? 9.431 -0.005 -0.183 1.00 97.62 89 ASP A CA 1
ATOM 683 C C . ASP A 1 89 ? 8.588 0.479 1.012 1.00 97.62 89 ASP A C 1
ATOM 685 O O . ASP A 1 89 ? 8.679 -0.093 2.107 1.00 97.62 89 ASP A O 1
ATOM 689 N N . LEU A 1 90 ? 7.730 1.487 0.806 1.00 97.25 90 LEU A N 1
ATOM 690 C CA . LEU A 1 90 ? 6.814 2.003 1.824 1.00 97.25 90 LEU A CA 1
ATOM 691 C C . LEU A 1 90 ? 5.836 0.922 2.301 1.00 97.25 90 LEU A C 1
ATOM 693 O O . LEU A 1 90 ? 5.741 0.675 3.506 1.00 97.25 90 LEU A O 1
ATOM 697 N N . MET A 1 91 ? 5.139 0.258 1.374 1.00 97.44 91 MET A N 1
ATOM 698 C CA . MET A 1 91 ? 4.151 -0.777 1.682 1.00 97.44 91 MET A CA 1
ATOM 699 C C . MET A 1 91 ? 4.790 -1.940 2.433 1.00 97.44 91 MET A C 1
ATOM 701 O O . MET A 1 91 ? 4.295 -2.306 3.501 1.00 97.44 91 MET A O 1
ATOM 705 N N . ARG A 1 92 ? 5.924 -2.472 1.953 1.00 96.94 92 ARG A N 1
ATOM 706 C CA . ARG A 1 92 ? 6.659 -3.530 2.662 1.00 96.94 92 ARG A CA 1
ATOM 707 C C . ARG A 1 92 ? 6.971 -3.115 4.096 1.00 96.94 92 ARG A C 1
ATOM 709 O O . ARG A 1 92 ? 6.723 -3.884 5.025 1.00 96.94 92 ARG A O 1
ATOM 716 N N . LYS A 1 93 ? 7.532 -1.919 4.303 1.00 97.12 93 LYS A N 1
ATOM 717 C CA . LYS A 1 93 ? 7.898 -1.447 5.647 1.00 97.12 93 LYS A CA 1
ATOM 718 C C . LYS A 1 93 ? 6.673 -1.307 6.547 1.00 97.12 93 LYS A C 1
ATOM 720 O O . LYS A 1 93 ? 6.731 -1.752 7.691 1.00 97.12 93 LYS A O 1
ATOM 725 N N . MET A 1 94 ? 5.571 -0.749 6.042 1.00 97.00 94 MET A N 1
ATOM 726 C CA . MET A 1 94 ? 4.317 -0.645 6.795 1.00 97.00 94 MET A CA 1
ATOM 727 C C . MET A 1 94 ? 3.773 -2.025 7.191 1.00 97.00 94 MET A C 1
ATOM 729 O O . MET A 1 94 ? 3.419 -2.231 8.351 1.00 97.00 94 MET A O 1
ATOM 733 N N . TRP A 1 95 ? 3.770 -2.996 6.274 1.00 96.75 95 TRP A N 1
ATOM 734 C CA . TRP A 1 95 ? 3.331 -4.367 6.553 1.00 96.75 95 TRP A CA 1
ATOM 735 C C . TRP A 1 95 ? 4.219 -5.081 7.574 1.00 96.75 95 TRP A C 1
ATOM 737 O O . TRP A 1 95 ? 3.712 -5.657 8.537 1.00 96.75 95 TRP A O 1
ATOM 747 N N . VAL A 1 96 ? 5.545 -4.996 7.429 1.00 96.19 96 VAL A N 1
ATOM 748 C CA . VAL A 1 96 ? 6.496 -5.562 8.401 1.00 96.19 96 VAL A CA 1
ATOM 749 C C . VAL A 1 96 ? 6.314 -4.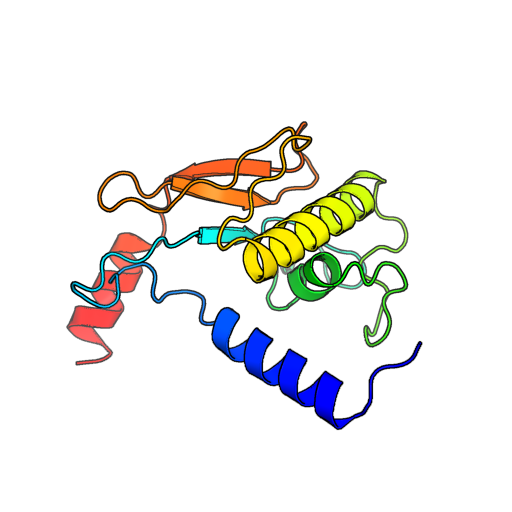921 9.778 1.00 96.19 96 VAL A C 1
ATOM 751 O O . VAL A 1 96 ? 6.293 -5.622 10.792 1.00 96.19 96 VAL A O 1
ATOM 754 N N . HIS A 1 97 ? 6.135 -3.600 9.830 1.00 96.25 97 HIS A N 1
ATOM 755 C CA . HIS A 1 97 ? 5.911 -2.886 11.083 1.00 96.25 97 HIS A CA 1
ATOM 756 C C . HIS A 1 97 ? 4.574 -3.279 11.723 1.00 96.25 97 HIS A C 1
ATOM 758 O O . HIS A 1 97 ? 4.514 -3.464 12.938 1.00 96.25 97 HIS A O 1
ATOM 764 N N . PHE A 1 98 ? 3.522 -3.497 10.927 1.00 95.56 98 PHE A N 1
ATOM 765 C CA . PHE A 1 98 ? 2.248 -4.011 11.424 1.00 95.56 98 PHE A CA 1
ATOM 766 C C . PHE A 1 98 ? 2.389 -5.406 12.034 1.00 95.56 98 PHE A C 1
ATOM 768 O O . PHE A 1 98 ? 1.932 -5.618 13.154 1.00 95.56 98 PHE A O 1
ATOM 775 N N . ILE A 1 99 ? 3.074 -6.325 11.352 1.00 94.12 99 ILE A N 1
ATOM 776 C CA . ILE A 1 99 ? 3.306 -7.687 11.854 1.00 94.12 99 ILE A CA 1
ATOM 777 C C . ILE A 1 99 ? 4.081 -7.658 13.179 1.00 94.12 99 ILE A C 1
ATOM 779 O O . ILE A 1 99 ? 3.757 -8.401 14.102 1.00 94.12 99 ILE A O 1
ATOM 783 N N . HIS A 1 100 ? 5.089 -6.791 13.293 1.00 94.19 100 HIS A N 1
ATOM 784 C CA . HIS A 1 100 ? 5.951 -6.745 14.472 1.00 94.19 100 HIS A CA 1
ATOM 785 C C . HIS A 1 100 ? 5.351 -5.954 15.648 1.00 94.19 100 HIS A C 1
ATOM 787 O O . HIS A 1 100 ? 5.489 -6.351 16.803 1.00 94.19 100 HIS A O 1
ATOM 793 N N . TYR A 1 101 ? 4.694 -4.824 15.375 1.00 94.12 101 TYR A N 1
ATOM 794 C CA . TYR A 1 101 ? 4.262 -3.855 16.390 1.00 94.12 101 TYR A CA 1
ATOM 795 C C . TYR A 1 101 ? 2.747 -3.655 16.464 1.00 94.12 101 TYR A C 1
ATOM 797 O O . TYR A 1 101 ? 2.286 -2.811 17.233 1.00 94.12 101 TYR A O 1
ATOM 805 N N . THR A 1 102 ? 1.948 -4.385 15.682 1.00 91.81 102 THR A N 1
ATOM 806 C CA . THR A 1 102 ? 0.478 -4.233 15.585 1.00 91.81 102 THR A CA 1
ATOM 807 C C . THR A 1 102 ? 0.017 -2.837 15.136 1.00 91.81 102 THR A C 1
ATOM 809 O O . THR A 1 102 ? -1.129 -2.433 15.336 1.00 91.81 102 THR A O 1
ATOM 812 N N . SER A 1 103 ? 0.919 -2.080 14.512 1.00 94.00 103 SER A N 1
ATOM 813 C CA . SER A 1 103 ? 0.671 -0.768 13.916 1.00 94.00 103 SER A CA 1
ATOM 814 C C . SER A 1 103 ? 1.448 -0.682 12.607 1.00 94.00 103 SER A C 1
ATOM 816 O O . SER A 1 103 ? 2.631 -0.986 12.627 1.00 94.00 103 SER A O 1
ATOM 818 N N . PRO A 1 104 ? 0.858 -0.241 11.492 1.00 95.50 104 PRO A N 1
ATOM 819 C CA . PRO A 1 104 ? 1.577 -0.060 10.229 1.00 95.50 104 PRO A CA 1
ATOM 820 C C . PRO A 1 104 ? 2.399 1.239 10.158 1.00 95.50 104 PRO A C 1
ATOM 822 O O . PRO A 1 104 ? 3.158 1.442 9.218 1.00 95.50 104 PRO A O 1
ATOM 825 N N . ASN A 1 105 ? 2.222 2.158 11.113 1.00 95.94 105 ASN A N 1
ATOM 826 C CA . ASN A 1 105 ? 2.797 3.501 11.030 1.00 95.94 105 ASN A CA 1
ATOM 827 C C . ASN A 1 105 ? 4.285 3.511 11.382 1.00 95.94 105 ASN A C 1
ATOM 829 O O . ASN A 1 105 ? 4.656 3.091 12.476 1.00 95.94 105 ASN A O 1
ATOM 833 N N . LEU A 1 106 ? 5.091 4.065 10.477 1.00 93.81 106 LEU A N 1
ATOM 834 C CA . LEU A 1 106 ? 6.525 4.290 10.639 1.00 93.81 106 LEU A CA 1
ATOM 835 C C . LEU A 1 106 ? 6.762 5.730 11.107 1.00 93.81 106 LEU A C 1
ATOM 837 O O . LEU A 1 106 ? 6.105 6.643 10.613 1.00 93.81 106 LEU A O 1
ATOM 841 N N . GLU A 1 107 ? 7.740 5.962 11.984 1.00 90.06 107 GLU A N 1
ATOM 842 C CA . GLU A 1 107 ? 8.111 7.326 12.412 1.00 90.06 107 GLU A CA 1
ATOM 843 C C . GLU A 1 107 ? 8.604 8.203 11.251 1.00 90.06 107 GLU A C 1
ATOM 845 O O . GLU A 1 107 ? 8.482 9.423 11.289 1.00 90.06 107 GLU A O 1
ATOM 850 N N . THR A 1 108 ? 9.158 7.575 10.213 1.00 86.75 108 THR A N 1
ATOM 851 C CA . THR A 1 108 ? 9.749 8.238 9.047 1.00 86.75 108 THR A CA 1
ATOM 852 C C . THR A 1 108 ? 8.807 8.336 7.847 1.00 86.75 108 THR A C 1
ATOM 854 O O . THR A 1 108 ? 9.192 8.921 6.837 1.00 86.75 108 THR A O 1
ATOM 857 N N . ALA A 1 109 ? 7.601 7.759 7.915 1.00 86.19 109 ALA A N 1
ATOM 858 C CA . ALA A 1 109 ? 6.650 7.822 6.808 1.00 86.19 109 ALA A CA 1
ATOM 859 C C . ALA A 1 109 ? 5.991 9.204 6.728 1.00 86.19 109 ALA A C 1
ATOM 861 O O . ALA A 1 109 ? 5.572 9.775 7.734 1.00 86.19 109 ALA A O 1
ATOM 862 N N . THR A 1 110 ? 5.854 9.718 5.508 1.00 84.25 110 THR A N 1
ATOM 863 C CA . THR A 1 110 ? 5.165 10.984 5.215 1.00 84.25 110 THR A CA 1
ATOM 864 C C . THR A 1 110 ? 3.647 10.867 5.329 1.00 84.25 110 THR A C 1
ATOM 866 O O . THR A 1 110 ? 2.969 11.865 5.571 1.00 84.25 110 THR A O 1
ATOM 869 N N . ILE A 1 111 ? 3.111 9.649 5.207 1.00 93.00 111 ILE A N 1
ATOM 870 C CA . ILE A 1 111 ? 1.692 9.345 5.358 1.00 93.00 111 ILE A CA 1
ATOM 871 C C . ILE A 1 111 ? 1.455 8.333 6.479 1.00 93.00 111 ILE A C 1
ATOM 873 O O . ILE A 1 111 ? 2.161 7.333 6.615 1.00 93.00 111 ILE A O 1
ATOM 877 N N . ALA A 1 112 ? 0.429 8.600 7.286 1.00 93.38 112 ALA A N 1
ATOM 878 C CA . ALA A 1 112 ? -0.028 7.693 8.326 1.00 93.38 112 ALA A CA 1
ATOM 879 C C . ALA A 1 112 ? -1.145 6.794 7.793 1.00 93.38 112 ALA A C 1
ATOM 881 O O . ALA A 1 112 ? -2.067 7.267 7.136 1.00 93.38 112 ALA A O 1
ATOM 882 N N . TRP A 1 113 ? -1.121 5.518 8.158 1.00 94.50 113 TRP A N 1
ATOM 883 C CA . TRP A 1 113 ? -2.207 4.579 7.931 1.00 94.50 113 TRP A CA 1
ATOM 884 C C . TRP A 1 113 ? -3.126 4.573 9.168 1.00 94.50 113 TRP A C 1
ATOM 886 O O . TRP A 1 113 ? -2.756 4.050 10.230 1.00 94.50 113 TRP A O 1
ATOM 896 N N . PRO A 1 114 ? -4.308 5.217 9.097 1.00 91.88 114 PRO A N 1
ATOM 897 C CA . PRO A 1 114 ? -5.139 5.447 10.266 1.00 91.88 114 PRO A CA 1
ATOM 898 C C . PRO A 1 114 ? -5.834 4.168 10.728 1.00 91.88 114 PRO A C 1
ATOM 900 O O . PRO A 1 114 ? -6.260 3.339 9.925 1.00 91.88 114 PRO A O 1
ATOM 903 N N . LYS A 1 115 ? -6.039 4.065 12.045 1.00 88.81 115 LYS A N 1
ATOM 904 C CA . LYS A 1 115 ? -6.971 3.083 12.605 1.00 88.81 115 LYS A CA 1
ATOM 905 C C . LYS A 1 115 ? -8.368 3.364 12.068 1.00 88.81 115 LYS A C 1
ATOM 907 O O . LYS A 1 115 ? -8.865 4.490 12.186 1.00 88.81 115 LYS A O 1
ATOM 912 N N . TYR A 1 116 ? -9.009 2.329 11.553 1.00 83.00 116 TYR A N 1
ATOM 913 C CA . TYR A 1 116 ? -10.404 2.363 11.173 1.00 83.00 116 TYR A CA 1
ATOM 914 C C . TYR A 1 116 ? -11.260 2.673 12.402 1.00 83.00 116 TYR A C 1
ATOM 916 O O . TYR A 1 116 ? -11.101 2.084 13.475 1.00 83.00 116 TYR A O 1
ATOM 924 N N . LYS A 1 117 ? -12.162 3.641 12.248 1.00 77.31 117 LYS A N 1
ATOM 925 C CA . LYS A 1 117 ? -13.106 4.051 13.287 1.00 77.31 117 LYS A CA 1
ATOM 926 C C . LYS A 1 117 ? -14.516 4.006 12.710 1.00 77.31 117 LYS A C 1
ATOM 928 O O . LYS A 1 117 ? -14.762 4.709 11.718 1.00 77.31 117 LYS A O 1
ATOM 933 N N . PRO A 1 118 ? -15.440 3.251 13.334 1.00 69.56 118 PRO A N 1
ATOM 934 C CA . PRO A 1 118 ? -16.850 3.300 12.973 1.00 69.56 118 PRO A CA 1
ATOM 935 C C . PRO A 1 118 ? -17.341 4.755 12.920 1.00 69.56 118 PRO A C 1
ATOM 937 O O . PRO A 1 118 ? -17.069 5.539 13.829 1.00 69.56 118 PRO A O 1
ATOM 940 N N . GLY A 1 119 ? -18.001 5.142 11.826 1.00 68.50 119 GLY A N 1
ATOM 941 C CA . GLY A 1 119 ? -18.537 6.492 11.613 1.00 68.50 119 GLY A CA 1
ATOM 942 C C . GLY A 1 119 ? -17.600 7.480 10.905 1.00 68.50 119 GLY A C 1
ATOM 943 O O . GLY A 1 119 ? -18.093 8.386 10.231 1.00 68.50 119 GLY A O 1
ATOM 944 N N . LEU A 1 120 ? -16.273 7.309 10.986 1.00 73.88 120 LEU A N 1
ATOM 945 C CA . LEU A 1 120 ? -15.330 8.118 10.193 1.00 73.88 120 LEU A CA 1
ATOM 946 C C . LEU A 1 120 ? -15.030 7.477 8.838 1.00 73.88 120 LEU A C 1
ATOM 948 O O . LEU A 1 120 ? -14.992 8.191 7.838 1.00 73.88 120 LEU A O 1
ATOM 952 N N . HIS A 1 121 ? -14.875 6.148 8.816 1.00 74.94 121 HIS A N 1
ATOM 953 C CA . HIS A 1 121 ? -14.599 5.357 7.609 1.00 74.94 121 HIS A CA 1
ATOM 954 C C . HIS A 1 121 ? -13.359 5.829 6.834 1.00 74.94 121 HIS A C 1
ATOM 956 O O . HIS A 1 121 ? -13.340 5.806 5.610 1.00 74.94 121 HIS A O 1
ATOM 962 N N . ASN A 1 122 ? -12.328 6.303 7.535 1.00 84.38 122 ASN A N 1
ATOM 963 C CA . ASN A 1 122 ? -11.085 6.703 6.883 1.00 84.38 122 ASN A CA 1
ATOM 964 C C . ASN A 1 122 ? -10.302 5.455 6.452 1.00 84.38 122 ASN A C 1
ATOM 966 O O . ASN A 1 122 ? -10.073 4.568 7.276 1.00 84.38 122 ASN A O 1
ATOM 970 N N . THR A 1 123 ? -9.870 5.432 5.195 1.00 88.44 123 THR A N 1
ATOM 971 C CA . THR A 1 123 ? -9.001 4.411 4.604 1.00 88.44 123 THR A CA 1
ATOM 972 C C . THR A 1 123 ? -7.774 5.080 3.990 1.00 88.44 123 THR A C 1
ATOM 974 O O . THR A 1 123 ? -7.857 6.226 3.534 1.00 88.44 123 THR A O 1
ATOM 977 N N . LEU A 1 124 ? -6.633 4.395 4.015 1.00 94.19 124 LEU A N 1
ATOM 978 C CA . LEU A 1 124 ? -5.441 4.837 3.296 1.00 94.19 124 LEU A CA 1
ATOM 979 C C . LEU A 1 124 ? -5.547 4.386 1.839 1.00 94.19 124 LEU A C 1
ATOM 981 O O . LEU A 1 124 ? -5.644 3.198 1.577 1.00 94.19 124 LEU A O 1
ATOM 985 N N . VAL A 1 125 ? -5.511 5.307 0.887 1.00 95.00 125 VAL A N 1
ATOM 986 C CA . VAL A 1 125 ? -5.384 4.969 -0.533 1.00 95.00 125 VAL A CA 1
ATOM 987 C C . VAL A 1 125 ? -3.907 5.018 -0.893 1.00 95.00 125 VAL A C 1
ATOM 989 O O . VAL A 1 125 ? -3.294 6.070 -0.730 1.00 95.00 125 VAL A O 1
ATOM 992 N N . PHE A 1 126 ? -3.345 3.904 -1.357 1.00 97.25 126 PHE A N 1
ATOM 993 C CA . PHE A 1 126 ? -2.015 3.867 -1.964 1.00 97.25 126 PHE A CA 1
ATOM 994 C C . PHE A 1 126 ? -2.113 4.270 -3.432 1.00 97.25 126 PHE A C 1
ATOM 996 O O . PHE A 1 126 ? -2.927 3.710 -4.170 1.00 97.25 126 PHE A O 1
ATOM 1003 N N . ASP A 1 127 ? -1.303 5.247 -3.833 1.00 96.94 127 ASP A N 1
ATOM 1004 C CA . ASP A 1 127 ? -1.368 5.862 -5.158 1.00 96.94 127 ASP A CA 1
ATOM 1005 C C . ASP A 1 127 ? -0.015 6.493 -5.521 1.00 96.94 127 ASP A C 1
ATOM 1007 O O . ASP A 1 127 ? 0.481 7.372 -4.813 1.00 96.94 127 ASP A O 1
ATOM 1011 N N . THR A 1 128 ? 0.591 6.040 -6.617 1.00 96.31 128 THR A N 1
ATOM 1012 C CA . THR A 1 128 ? 1.922 6.475 -7.074 1.00 96.31 128 THR A CA 1
ATOM 1013 C C . THR A 1 128 ? 1.947 7.892 -7.637 1.00 96.31 128 THR A C 1
ATOM 1015 O O . THR A 1 128 ? 3.034 8.451 -7.785 1.00 96.31 128 THR A O 1
ATOM 1018 N N . ASP A 1 129 ? 0.784 8.473 -7.943 1.00 94.38 129 ASP A N 1
ATOM 1019 C CA . ASP A 1 129 ? 0.667 9.802 -8.550 1.00 94.38 129 ASP A CA 1
ATOM 1020 C C . ASP A 1 129 ? 0.569 10.925 -7.499 1.00 94.38 129 ASP A C 1
ATOM 1022 O O . ASP A 1 129 ? 0.564 12.113 -7.836 1.00 94.38 129 ASP A O 1
ATOM 1026 N N . TYR A 1 130 ? 0.506 10.572 -6.211 1.00 93.75 130 TYR A N 1
ATOM 1027 C CA . TYR A 1 130 ? 0.417 11.519 -5.100 1.00 93.75 130 TYR A CA 1
ATOM 1028 C C . TYR A 1 130 ? 1.777 11.768 -4.439 1.00 93.75 130 TYR A C 1
ATOM 1030 O O . TYR A 1 130 ? 2.590 10.861 -4.288 1.00 93.75 130 TYR A O 1
ATOM 1038 N N . GLU A 1 131 ? 1.987 12.996 -3.947 1.00 88.12 131 GLU A N 1
ATOM 1039 C CA . GLU A 1 131 ? 3.244 13.446 -3.314 1.00 88.12 131 GLU A CA 1
ATOM 1040 C C . GLU A 1 131 ? 3.733 12.515 -2.191 1.00 88.12 131 GLU A C 1
ATOM 1042 O O . GLU A 1 131 ? 4.932 12.301 -2.033 1.00 88.12 131 GLU A O 1
ATOM 1047 N N . TYR A 1 132 ? 2.806 11.938 -1.422 1.00 91.75 132 TYR A N 1
ATOM 1048 C CA . TYR A 1 132 ? 3.110 11.045 -0.300 1.00 91.75 132 TYR A CA 1
ATOM 1049 C C . TYR A 1 132 ? 2.817 9.573 -0.603 1.00 91.75 132 TYR A C 1
ATOM 1051 O O . TYR A 1 132 ? 2.615 8.792 0.326 1.00 91.75 132 TYR A O 1
ATOM 1059 N N . LEU A 1 133 ? 2.777 9.204 -1.890 1.00 96.19 133 LEU A N 1
ATOM 1060 C CA . LEU A 1 133 ? 2.491 7.846 -2.373 1.00 96.19 133 LEU A CA 1
ATOM 1061 C C . LEU A 1 133 ? 1.115 7.320 -1.918 1.00 96.19 133 LEU A C 1
ATOM 1063 O O . LEU A 1 133 ? 0.870 6.116 -1.807 1.00 96.19 133 LEU A O 1
ATOM 1067 N N . GLY A 1 134 ? 0.212 8.250 -1.612 1.00 95.94 134 GLY A N 1
ATOM 1068 C CA . GLY A 1 134 ? -1.129 7.966 -1.142 1.00 95.94 134 GLY A CA 1
ATOM 1069 C C . GLY A 1 134 ? -1.815 9.159 -0.486 1.00 95.94 134 GLY A C 1
ATOM 1070 O O . GLY A 1 134 ? -1.254 10.251 -0.355 1.00 95.94 134 GLY A O 1
ATOM 1071 N N . TYR A 1 135 ? -3.055 8.940 -0.055 1.00 95.38 135 TYR A N 1
ATOM 1072 C CA . TYR A 1 135 ? -3.885 9.923 0.646 1.00 95.38 135 TYR A CA 1
ATOM 1073 C C . TYR A 1 135 ? -4.967 9.244 1.498 1.00 95.38 135 TYR A C 1
ATOM 1075 O O . TYR A 1 135 ? -5.271 8.066 1.330 1.00 95.38 135 TYR A O 1
ATOM 1083 N N . ILE A 1 136 ? -5.579 9.983 2.430 1.00 93.69 136 ILE A N 1
ATOM 1084 C CA . ILE A 1 136 ? -6.693 9.466 3.241 1.00 93.69 136 ILE A CA 1
ATOM 1085 C C . ILE A 1 136 ? -8.024 9.785 2.572 1.00 93.69 136 ILE A C 1
ATOM 1087 O O . ILE A 1 136 ? -8.368 10.953 2.384 1.00 93.69 136 ILE A O 1
ATOM 1091 N N . ALA A 1 137 ? -8.803 8.746 2.281 1.00 89.56 137 ALA A N 1
ATOM 1092 C CA . ALA A 1 137 ? -10.145 8.863 1.726 1.00 89.56 137 ALA A CA 1
ATOM 1093 C C . ALA A 1 137 ? -11.204 8.367 2.715 1.00 89.56 137 ALA A C 1
ATOM 1095 O O . ALA A 1 137 ? -10.932 7.558 3.603 1.00 89.56 137 ALA A O 1
ATOM 1096 N N . LYS A 1 138 ? -12.441 8.843 2.548 1.00 85.94 138 LYS A N 1
ATOM 1097 C CA . LYS A 1 138 ? -13.603 8.262 3.228 1.00 85.94 138 LYS A CA 1
ATOM 1098 C C . LYS A 1 138 ? -14.137 7.108 2.390 1.00 85.94 138 LYS A C 1
ATOM 1100 O O . LYS A 1 138 ? -14.625 7.345 1.287 1.00 85.94 138 LYS A O 1
ATOM 1105 N N . ASP A 1 139 ? -14.119 5.898 2.934 1.00 73.44 139 ASP A N 1
ATOM 1106 C CA . ASP A 1 139 ? -14.723 4.733 2.297 1.00 73.44 139 ASP A CA 1
ATOM 1107 C C . ASP A 1 139 ? -16.245 4.750 2.490 1.00 73.44 139 ASP A C 1
ATOM 1109 O O . ASP A 1 139 ? -16.800 4.229 3.458 1.00 73.44 139 ASP A O 1
ATOM 1113 N N . LYS A 1 140 ? -16.926 5.467 1.593 1.00 74.06 140 LYS A N 1
ATOM 1114 C CA . LYS A 1 140 ? -18.394 5.514 1.513 1.00 74.06 140 LYS A CA 1
ATOM 1115 C C . LYS A 1 140 ? -18.931 4.985 0.191 1.00 74.06 140 LYS A C 1
ATOM 1117 O O . LYS A 1 140 ? -20.140 4.946 0.018 1.00 74.06 140 LYS A O 1
ATOM 1122 N N . TYR A 1 141 ? -18.051 4.623 -0.737 1.00 71.50 141 TYR A N 1
ATOM 1123 C CA . TYR A 1 141 ? -18.429 4.389 -2.126 1.00 71.50 141 TYR A CA 1
ATOM 1124 C C . TYR A 1 141 ? -19.281 3.125 -2.302 1.00 71.50 141 TYR A C 1
ATOM 1126 O O . TYR A 1 141 ? -20.248 3.136 -3.053 1.00 71.50 141 TYR A O 1
ATOM 1134 N N . ARG A 1 142 ? -18.944 2.041 -1.590 1.00 76.38 142 ARG A N 1
ATOM 1135 C CA . ARG A 1 142 ? -19.592 0.727 -1.753 1.00 76.38 142 ARG A CA 1
ATOM 1136 C C . ARG A 1 142 ? -20.740 0.471 -0.778 1.00 76.38 142 ARG A C 1
ATOM 1138 O O . ARG A 1 142 ? -21.335 -0.602 -0.818 1.00 76.38 142 ARG A O 1
ATOM 1145 N N . LYS A 1 143 ? -21.072 1.435 0.086 1.00 77.50 143 LYS A N 1
ATOM 1146 C CA . LYS A 1 143 ? -21.990 1.219 1.211 1.00 77.50 143 LYS A CA 1
ATOM 1147 C C . LYS A 1 143 ? -23.350 0.693 0.750 1.00 77.50 143 LYS A C 1
ATOM 1149 O O . LYS A 1 143 ? -23.803 -0.329 1.251 1.00 77.50 143 LYS A O 1
ATOM 1154 N N . GLU A 1 144 ? -23.986 1.370 -0.201 1.00 81.25 144 GLU A N 1
ATOM 1155 C CA . GLU A 1 144 ? -25.330 1.023 -0.669 1.00 81.25 144 GLU A CA 1
ATOM 1156 C C . GLU A 1 144 ? -25.356 -0.340 -1.377 1.00 81.25 144 GLU A C 1
ATOM 1158 O O . GLU A 1 144 ? -26.272 -1.132 -1.158 1.00 81.25 144 GLU A O 1
ATOM 1163 N N . ALA A 1 145 ? -24.336 -0.636 -2.188 1.00 78.25 145 ALA A N 1
ATOM 1164 C CA . ALA A 1 145 ? -24.231 -1.905 -2.907 1.00 78.25 145 ALA A CA 1
ATOM 1165 C C . ALA A 1 145 ? -23.994 -3.089 -1.956 1.00 78.25 145 ALA A C 1
ATOM 1167 O O . ALA A 1 145 ? -24.648 -4.121 -2.093 1.00 78.25 145 ALA A O 1
ATOM 1168 N N . ILE A 1 146 ? -23.110 -2.931 -0.964 1.00 76.69 146 ILE A N 1
ATOM 1169 C CA . ILE A 1 146 ? -22.857 -3.952 0.062 1.00 76.69 146 ILE A CA 1
ATOM 1170 C C . ILE A 1 146 ? -24.126 -4.215 0.871 1.00 76.69 146 ILE A C 1
ATOM 1172 O O . ILE A 1 146 ? -24.499 -5.375 1.038 1.00 76.69 146 ILE A O 1
ATOM 1176 N N . SER A 1 147 ? -24.823 -3.161 1.318 1.00 79.38 147 SER A N 1
ATOM 1177 C CA . SER A 1 147 ? -26.089 -3.315 2.043 1.00 79.38 147 SER A CA 1
ATOM 1178 C C . SER A 1 147 ? -27.128 -4.066 1.212 1.00 79.38 147 SER A C 1
ATOM 1180 O O . SER A 1 147 ? -27.759 -4.988 1.714 1.00 79.38 147 SER A O 1
ATOM 1182 N N . TYR A 1 148 ? -27.257 -3.756 -0.081 1.00 82.69 148 TYR A N 1
ATOM 1183 C CA . TYR A 1 148 ? -28.168 -4.491 -0.958 1.00 82.69 148 TYR A CA 1
ATOM 1184 C C . TYR A 1 148 ? -27.843 -5.992 -1.018 1.00 82.69 148 TYR A C 1
ATOM 1186 O O . TYR A 1 148 ? -28.743 -6.815 -0.847 1.00 82.69 148 TYR A O 1
ATOM 1194 N N . LEU A 1 149 ? -26.571 -6.349 -1.230 1.00 79.62 149 LEU A N 1
ATOM 1195 C CA . LEU A 1 149 ? -26.133 -7.746 -1.290 1.00 79.62 149 LEU A CA 1
ATOM 1196 C C . LEU A 1 149 ? -26.388 -8.487 0.032 1.00 79.62 149 LEU A C 1
ATOM 1198 O O . LEU A 1 149 ? -26.898 -9.608 0.015 1.00 79.62 149 LEU A O 1
ATOM 1202 N N . GLN A 1 150 ? -26.067 -7.855 1.164 1.00 76.56 150 GLN A N 1
ATOM 1203 C CA . GLN A 1 150 ? -26.271 -8.417 2.502 1.00 76.56 150 GLN A CA 1
ATOM 1204 C C . GLN A 1 150 ? -27.751 -8.644 2.813 1.00 76.56 150 GLN A C 1
ATOM 1206 O O . GLN A 1 150 ? -28.101 -9.699 3.325 1.00 76.56 150 GLN A O 1
ATOM 1211 N N . ASP A 1 151 ? -28.611 -7.688 2.466 1.00 83.25 151 ASP A N 1
ATOM 1212 C CA . ASP A 1 151 ? -30.022 -7.717 2.854 1.00 83.25 151 ASP A CA 1
ATOM 1213 C C . ASP A 1 151 ? -30.900 -8.559 1.910 1.00 83.25 151 ASP A C 1
ATOM 1215 O O . ASP A 1 151 ? -32.001 -8.950 2.297 1.00 83.25 151 ASP A O 1
ATOM 1219 N N . HIS A 1 152 ? -30.459 -8.808 0.666 1.00 81.56 152 HIS A N 1
ATOM 1220 C CA . HIS A 1 152 ? -31.324 -9.386 -0.379 1.00 81.56 152 HIS A CA 1
ATOM 1221 C C . HIS A 1 152 ? -30.732 -10.568 -1.151 1.00 81.56 152 HIS A C 1
ATOM 1223 O O . HIS A 1 152 ? -31.494 -11.287 -1.796 1.00 81.56 152 HIS A O 1
ATOM 1229 N N . VAL A 1 153 ? -29.408 -10.757 -1.159 1.00 81.69 153 VAL A N 1
ATOM 1230 C CA . VAL A 1 153 ? -28.761 -11.806 -1.973 1.00 81.69 153 VAL A CA 1
ATOM 1231 C C . VAL A 1 153 ? -28.216 -12.938 -1.110 1.00 81.69 153 VAL A C 1
ATOM 1233 O O . VAL A 1 153 ? -28.349 -14.099 -1.486 1.00 81.69 153 VAL A O 1
ATOM 1236 N N . PHE A 1 154 ? -27.608 -12.614 0.032 1.00 70.31 154 PHE A N 1
ATOM 1237 C CA . PHE A 1 154 ? -26.940 -13.591 0.903 1.00 70.31 154 PHE A CA 1
ATOM 1238 C C . PHE A 1 154 ? -27.758 -14.008 2.139 1.00 70.31 154 PHE A C 1
ATOM 1240 O O . PHE A 1 154 ? -27.201 -14.614 3.056 1.00 70.31 154 PHE A O 1
ATOM 1247 N N . VAL A 1 155 ? -29.053 -13.680 2.159 1.00 55.69 155 VAL A N 1
ATOM 1248 C CA . VAL A 1 155 ? -30.036 -14.037 3.201 1.00 55.69 155 VAL A CA 1
ATOM 1249 C C . VAL A 1 155 ? -30.753 -15.351 2.922 1.00 55.69 155 VAL A C 1
ATOM 1251 O O . VAL A 1 155 ? -31.074 -15.621 1.743 1.00 55.69 155 VAL A O 1
#

Secondary structure (DSSP, 8-state):
-PPPHHHHHHHHHHHHHHT-TT-TTS-STT-----B-EEE----TTS-TTTS-S-TTTTHHHHTT-TT-TT-SS-TTTT--HHHHHHHHHHHHHHHHHHHHS----TT-SS--PBP-TTT-EEEEE-TTSTTSEEEEE--TTHHHHHHHHHHT--

InterPro domains:
  IPR002018 Carboxylesterase, type B [PF00135] (32-130)
  IPR029058 Alpha/Beta hydrolase fold [G3DSA:3.40.50.1820] (6-154)
  IPR029058 Alpha/Beta hydrolase fold [SSF53474] (30-151)

Organism: NCBI:txid1517512